Protein AF-V4YK24-F1 (afdb_monomer_lite)

Radius of gyration: 26.86 Å; chains: 1; bounding box: 65×41×71 Å

Secondary structure (DSSP, 8-state):
----------HHHHHHHHHT--S---HHHHHHHHHHGGGSS-----------S---HHHHHHHHHHHHS-S-THHHHHHHHHHHHHHHHHHHHS-EEHHHIIIIITTT--TT---SS-HHHHHIIIIIHHHHHHHHHHHSSSPPP-TTSEE-

pLDDT: mean 78.57, std 19.94, range [42.34, 97.5]

Foldseek 3Di:
DDDDDDDDDDPVVVVVVVVPDDDDDDPVVVVVCVVVVVPDDDDDDDDPPPVPPQQPLLNLLVVLLVVQADDDDPLSVLLSVLLVQVVVVCVVVVKDALVRSLVPRCVPRLSPQPDDPCSSCVSCPRRRLVSLVSSCVRRVPKDHQDPVRMID

Sequence (152 aa):
MRMSITISVSDEVANELSERKEQDDSHNDVIQRLLDDRQTTDEPDRDMVEDTGEASLADIVDTVADDELPGSGAKLEARREALHAVVEYLQTEGTASRADFTEDVYPDHKAGYTNGEDPAYSWWSNAMCPALGTVAERSGDIQKADTSGDWS

Structure (mmCIF, N/CA/C/O backbone):
data_AF-V4YK24-F1
#
_entry.id   AF-V4YK24-F1
#
loop_
_atom_site.group_PDB
_atom_site.id
_atom_site.type_symbol
_atom_site.label_atom_id
_atom_site.label_alt_id
_atom_site.label_comp_id
_atom_site.label_asym_id
_atom_site.label_entity_id
_atom_site.label_seq_id
_atom_site.pdbx_PDB_ins_code
_atom_site.Cartn_x
_atom_site.Cartn_y
_atom_site.Cartn_z
_atom_site.occupancy
_atom_site.B_iso_or_equiv
_atom_site.auth_seq_id
_atom_site.auth_comp_id
_atom_site.auth_asym_id
_atom_site.auth_atom_id
_atom_site.pdbx_PDB_model_num
ATOM 1 N N . MET A 1 1 ? -14.061 29.215 -49.440 1.00 42.34 1 MET A N 1
ATOM 2 C CA . MET A 1 1 ? -14.124 27.858 -50.026 1.00 42.34 1 MET A CA 1
ATOM 3 C C . MET A 1 1 ? -14.673 26.920 -48.960 1.00 42.34 1 MET A C 1
ATOM 5 O O . MET A 1 1 ? -14.011 26.761 -47.947 1.00 42.34 1 MET A O 1
ATOM 9 N N . ARG A 1 2 ? -15.896 26.394 -49.113 1.00 48.22 2 ARG A N 1
ATOM 10 C CA . ARG A 1 2 ? -16.436 25.320 -48.256 1.00 48.22 2 ARG A CA 1
ATOM 11 C C . ARG A 1 2 ? -16.374 24.030 -49.078 1.00 48.22 2 ARG A C 1
ATOM 13 O O . ARG A 1 2 ? -16.889 24.021 -50.190 1.00 48.22 2 ARG A O 1
ATOM 20 N N . MET A 1 3 ? -15.676 23.011 -48.582 1.00 50.69 3 MET A N 1
ATOM 21 C CA . MET A 1 3 ? -15.570 21.702 -49.234 1.00 50.69 3 MET A CA 1
ATOM 22 C C . MET A 1 3 ? -16.796 20.865 -48.863 1.00 50.69 3 MET A C 1
ATOM 24 O O . MET A 1 3 ? -16.994 20.548 -47.694 1.00 50.69 3 MET A O 1
ATOM 28 N N . SER A 1 4 ? -17.626 20.539 -49.850 1.00 44.72 4 SER A N 1
ATOM 29 C CA . SER A 1 4 ? -18.721 19.578 -49.709 1.00 44.72 4 SER A CA 1
ATOM 30 C C . SER A 1 4 ? -18.136 18.172 -49.829 1.00 44.72 4 SER A C 1
ATOM 32 O O . SER A 1 4 ? -17.669 17.799 -50.904 1.00 44.72 4 SER A O 1
ATOM 34 N N . ILE A 1 5 ? -18.116 17.407 -48.737 1.00 46.97 5 ILE A N 1
ATOM 35 C CA . ILE A 1 5 ? -17.719 15.997 -48.773 1.00 46.97 5 ILE A CA 1
ATOM 36 C C . ILE A 1 5 ? -18.927 15.184 -49.259 1.00 46.97 5 ILE A C 1
ATOM 38 O O . ILE A 1 5 ? -19.947 15.089 -48.581 1.00 46.97 5 ILE A O 1
ATOM 42 N N . THR A 1 6 ? -18.863 14.669 -50.485 1.00 52.69 6 THR A N 1
ATOM 43 C CA . THR A 1 6 ? -19.917 13.814 -51.046 1.00 52.69 6 THR A CA 1
ATOM 44 C C . THR A 1 6 ? -19.530 12.367 -50.789 1.00 52.69 6 THR A C 1
ATOM 46 O O . THR A 1 6 ? -18.643 11.826 -51.446 1.00 52.69 6 THR A O 1
ATOM 49 N N . ILE A 1 7 ? -20.157 11.755 -49.789 1.00 58.41 7 ILE A N 1
ATOM 50 C CA . ILE A 1 7 ? -19.948 10.347 -49.455 1.00 58.41 7 ILE A CA 1
ATOM 51 C C . ILE A 1 7 ? -20.954 9.548 -50.284 1.00 58.41 7 ILE A C 1
ATOM 53 O O . ILE A 1 7 ? -22.155 9.798 -50.206 1.00 58.41 7 ILE A O 1
ATOM 57 N N . SER A 1 8 ? -20.463 8.638 -51.126 1.00 53.41 8 SER A N 1
ATOM 58 C CA . SER A 1 8 ? -21.325 7.735 -51.894 1.00 53.41 8 SER A CA 1
ATOM 59 C C . SER A 1 8 ? -21.787 6.608 -50.979 1.00 53.41 8 SER A C 1
ATOM 61 O O . SER A 1 8 ? -20.964 5.881 -50.427 1.00 53.41 8 SER A O 1
ATOM 63 N N . VAL A 1 9 ? -23.097 6.508 -50.797 1.00 62.12 9 VAL A N 1
ATOM 64 C CA . VAL A 1 9 ? -23.762 5.506 -49.964 1.00 62.12 9 VAL A CA 1
ATOM 65 C C . VAL A 1 9 ? -24.433 4.490 -50.894 1.00 62.12 9 VAL A C 1
ATOM 67 O O . VAL A 1 9 ? -24.973 4.876 -51.928 1.00 62.12 9 VAL A O 1
ATOM 70 N N . SER A 1 10 ? -24.353 3.200 -50.559 1.00 52.00 10 SER A N 1
ATOM 71 C CA . SER A 1 10 ? -24.939 2.102 -51.343 1.00 52.00 10 SER A CA 1
ATOM 72 C C . SER A 1 10 ? -26.472 2.194 -51.410 1.00 52.00 10 SER A C 1
ATOM 74 O O . SER A 1 10 ? -27.101 2.605 -50.436 1.00 52.00 10 SER A O 1
ATOM 76 N N . ASP A 1 11 ? -27.072 1.765 -52.528 1.00 57.19 11 ASP A N 1
ATOM 77 C CA . ASP A 1 11 ? -28.520 1.866 -52.817 1.00 57.19 11 ASP A CA 1
ATOM 78 C C . ASP A 1 11 ? -29.424 1.285 -51.708 1.00 57.19 11 ASP A C 1
ATOM 80 O O . ASP A 1 11 ? -30.472 1.845 -51.408 1.00 57.19 11 ASP A O 1
ATOM 84 N N . GLU A 1 12 ? -28.988 0.219 -51.029 1.00 55.88 12 GLU A N 1
ATOM 85 C CA . GLU A 1 12 ? -29.715 -0.405 -49.909 1.00 55.88 12 GLU A CA 1
ATOM 86 C C . GLU A 1 12 ? -29.854 0.538 -48.698 1.00 55.88 12 GLU A C 1
ATOM 88 O O . GLU A 1 12 ? -30.920 0.647 -48.096 1.00 55.88 12 GLU A O 1
ATOM 93 N N . VAL A 1 13 ? -28.810 1.321 -48.413 1.00 59.56 13 VAL A N 1
ATOM 94 C CA . VAL A 1 13 ? -28.788 2.298 -47.313 1.00 59.56 13 VAL A CA 1
ATOM 95 C C . VAL A 1 13 ? -29.554 3.572 -47.701 1.00 59.56 13 VAL A C 1
ATOM 97 O O . VAL A 1 13 ? -30.167 4.220 -46.853 1.00 59.56 13 VAL A O 1
ATOM 100 N N . ALA A 1 14 ? -29.577 3.924 -48.991 1.00 59.31 14 ALA A N 1
ATOM 101 C CA . ALA A 1 14 ? -30.422 5.002 -49.507 1.00 59.31 14 ALA A CA 1
ATOM 102 C C . ALA A 1 14 ? -31.921 4.633 -49.481 1.00 59.31 14 ALA A C 1
ATOM 104 O O . ALA A 1 14 ? -32.767 5.505 -49.246 1.00 59.31 14 ALA A O 1
ATOM 105 N N . ASN A 1 15 ? -32.246 3.348 -49.670 1.00 53.31 15 ASN A N 1
ATOM 106 C CA . ASN A 1 15 ? -33.606 2.825 -49.571 1.00 53.31 15 ASN A CA 1
ATOM 107 C C . ASN A 1 15 ? -34.088 2.784 -48.109 1.00 53.31 15 ASN A C 1
ATOM 109 O O . ASN A 1 15 ? -35.155 3.323 -47.820 1.00 53.31 15 ASN A O 1
ATOM 113 N N . GLU A 1 16 ? -33.260 2.316 -47.165 1.00 55.41 16 GLU A N 1
ATOM 114 C CA . GLU A 1 16 ? -33.564 2.382 -45.720 1.00 55.41 16 GLU A CA 1
ATOM 115 C C . GLU A 1 16 ? -33.789 3.821 -45.213 1.00 55.41 16 GLU A C 1
ATOM 117 O O . GLU A 1 16 ? -34.631 4.063 -44.344 1.00 55.41 16 GLU A O 1
ATOM 122 N N . LEU A 1 17 ? -33.066 4.799 -45.773 1.00 49.72 17 LEU A N 1
ATOM 123 C CA . LEU A 1 17 ? -33.240 6.223 -45.460 1.00 49.72 17 LEU A CA 1
ATOM 124 C C . LEU A 1 17 ? -34.555 6.807 -45.999 1.00 49.72 17 LEU A C 1
ATOM 126 O O . LEU A 1 17 ? -35.051 7.795 -45.454 1.00 49.72 17 LEU A O 1
ATOM 130 N N . SER A 1 18 ? -35.119 6.217 -47.054 1.00 53.50 18 SER A N 1
ATOM 131 C CA . SER A 1 18 ? -36.381 6.663 -47.658 1.00 53.50 18 SER A CA 1
ATOM 132 C C . SER A 1 18 ? -37.608 6.053 -46.971 1.00 53.50 18 SER A C 1
ATOM 134 O O . SER A 1 18 ? -38.651 6.702 -46.913 1.00 53.50 18 SER A O 1
ATOM 136 N N . GLU A 1 19 ? -37.480 4.855 -46.397 1.00 56.25 19 GLU A N 1
ATOM 137 C CA . GLU A 1 19 ? -38.572 4.143 -45.712 1.00 56.25 19 GLU A CA 1
ATOM 138 C C . GLU A 1 19 ? -38.823 4.630 -44.273 1.00 56.25 19 GLU A C 1
ATOM 140 O O . GLU A 1 19 ? -39.886 4.391 -43.712 1.00 56.25 19 GLU A O 1
ATOM 145 N N . ARG A 1 20 ? -37.890 5.384 -43.679 1.00 49.19 20 ARG A N 1
ATOM 146 C CA . ARG A 1 20 ? -38.026 5.981 -42.334 1.00 49.19 20 ARG A CA 1
ATOM 147 C C . ARG A 1 20 ? -38.586 7.408 -42.320 1.00 49.19 20 ARG A C 1
ATOM 149 O O . ARG A 1 20 ? -38.425 8.124 -41.334 1.00 49.19 20 ARG A O 1
ATOM 156 N N . LYS A 1 21 ? -39.229 7.853 -43.402 1.00 53.69 21 LYS A N 1
ATOM 157 C CA . LYS A 1 21 ? -39.792 9.206 -43.503 1.00 53.69 21 LYS A CA 1
ATOM 158 C C . LYS A 1 21 ? -41.321 9.213 -43.377 1.00 53.69 21 LYS A C 1
ATOM 160 O O . LYS A 1 21 ? -42.016 9.615 -44.303 1.00 53.69 21 LYS A O 1
ATOM 165 N N . GLU A 1 22 ? -41.822 8.838 -42.204 1.00 50.41 22 GLU A N 1
ATOM 166 C CA . GLU A 1 22 ? -43.123 9.296 -41.686 1.00 50.41 22 GLU A CA 1
ATOM 167 C C . GLU A 1 22 ? -42.823 10.459 -40.732 1.00 50.41 22 GLU A C 1
ATOM 169 O O . GLU A 1 22 ? -42.149 10.304 -39.725 1.00 50.41 22 GLU A O 1
ATOM 174 N N . GLN A 1 23 ? -42.903 11.689 -41.228 1.00 48.03 23 GLN A N 1
ATOM 175 C CA . GLN A 1 23 ? -44.078 12.557 -41.138 1.00 48.03 23 GLN A CA 1
ATOM 176 C C . GLN A 1 23 ? -44.326 13.026 -39.695 1.00 48.03 23 GLN A C 1
ATOM 178 O O . GLN A 1 23 ? -45.133 12.472 -38.968 1.00 48.03 23 GLN A O 1
ATOM 183 N N . ASP A 1 24 ? -43.642 14.130 -39.378 1.00 51.44 24 ASP A N 1
ATOM 184 C CA . ASP A 1 24 ? -43.974 15.082 -38.312 1.00 51.44 24 ASP A CA 1
ATOM 185 C C . ASP A 1 24 ? -43.656 14.694 -36.862 1.00 51.44 24 ASP A C 1
ATOM 187 O O . ASP A 1 24 ? -44.434 14.967 -35.958 1.00 51.44 24 ASP A O 1
ATOM 191 N N . ASP A 1 25 ? -42.446 14.185 -36.623 1.00 49.00 25 ASP A N 1
ATOM 192 C CA . ASP A 1 25 ? -41.850 14.235 -35.288 1.00 49.00 25 ASP A CA 1
ATOM 193 C C . ASP A 1 25 ? -40.472 14.903 -35.342 1.00 49.00 25 ASP A C 1
ATOM 195 O O . ASP A 1 25 ? -39.590 14.553 -36.136 1.00 49.00 25 ASP A O 1
ATOM 199 N N . SER A 1 26 ? -40.302 15.956 -34.541 1.00 50.50 26 SER A N 1
ATOM 200 C CA . SER A 1 26 ? -39.030 16.665 -34.442 1.00 50.50 26 SER A CA 1
ATOM 201 C C . SER A 1 26 ? -38.003 15.720 -33.832 1.00 50.50 26 SER A C 1
ATOM 203 O O . SER A 1 26 ? -38.281 15.060 -32.837 1.00 50.50 26 SER A O 1
ATOM 205 N N . HIS A 1 27 ? -36.780 15.702 -34.368 1.00 51.00 27 HIS A N 1
ATOM 206 C CA . HIS A 1 27 ? -35.685 14.870 -33.847 1.00 51.00 27 HIS A CA 1
ATOM 207 C C . HIS A 1 27 ? -35.448 15.058 -32.336 1.00 51.00 27 HIS A C 1
ATOM 209 O O . HIS A 1 27 ? -34.860 14.196 -31.698 1.00 51.00 27 HIS A O 1
ATOM 215 N N . ASN A 1 28 ? -35.901 16.174 -31.760 1.00 47.59 28 ASN A N 1
ATOM 216 C CA . ASN A 1 28 ? -35.814 16.445 -30.330 1.00 47.59 28 ASN A CA 1
ATOM 217 C C . ASN A 1 28 ? -36.835 15.637 -29.495 1.00 47.59 28 ASN A C 1
ATOM 219 O O . ASN A 1 28 ? -36.501 15.189 -28.403 1.00 47.59 28 ASN A O 1
ATOM 223 N N . ASP A 1 29 ? -38.034 15.374 -30.020 1.00 57.22 29 ASP A N 1
ATOM 224 C CA . ASP A 1 29 ? -39.100 14.666 -29.292 1.00 57.22 29 ASP A CA 1
ATOM 225 C C . ASP A 1 29 ? -38.817 13.158 -29.204 1.00 57.22 29 ASP A C 1
ATOM 227 O O . ASP A 1 29 ? -38.910 12.550 -28.141 1.00 57.22 29 ASP A O 1
ATOM 231 N N . VAL A 1 30 ? -38.287 12.575 -30.287 1.00 55.19 30 VAL A N 1
ATOM 232 C CA . VAL A 1 30 ? -37.804 11.183 -30.300 1.00 55.19 30 VAL A CA 1
ATOM 233 C C . VAL A 1 30 ? -36.616 10.989 -29.348 1.00 55.19 30 VAL A C 1
ATOM 235 O O . VAL A 1 30 ? -36.510 9.942 -28.710 1.00 55.19 30 VAL A O 1
ATOM 238 N N . ILE A 1 31 ? -35.738 11.994 -29.206 1.00 59.16 31 ILE A N 1
ATOM 239 C CA . ILE A 1 31 ? -34.625 11.949 -28.242 1.00 59.16 31 ILE A CA 1
ATOM 240 C C . ILE A 1 31 ? -35.149 12.002 -26.801 1.00 59.16 31 ILE A C 1
ATOM 242 O O . ILE A 1 31 ? -34.676 11.228 -25.973 1.00 59.16 31 ILE A O 1
ATOM 246 N N . GLN A 1 32 ? -36.137 12.850 -26.498 1.00 55.81 32 GLN A N 1
ATOM 247 C CA . GLN A 1 32 ? -36.756 12.897 -25.167 1.00 55.81 32 GLN A CA 1
ATOM 248 C C . GLN A 1 32 ? -37.531 11.606 -24.855 1.00 55.81 32 GLN A C 1
ATOM 250 O O . GLN A 1 32 ? -37.388 11.058 -23.766 1.00 55.81 32 GLN A O 1
ATOM 255 N N . ARG A 1 33 ? -38.252 11.037 -25.828 1.00 58.91 33 ARG A N 1
ATOM 256 C CA . ARG A 1 33 ? -38.995 9.783 -25.646 1.00 58.91 33 ARG A CA 1
ATOM 257 C C . ARG A 1 33 ? -38.090 8.561 -25.461 1.00 58.91 33 ARG A C 1
ATOM 259 O O . ARG A 1 33 ? -38.417 7.687 -24.671 1.00 58.91 33 ARG A O 1
ATOM 266 N N . LEU A 1 34 ? -36.939 8.493 -26.135 1.00 55.47 34 LEU A N 1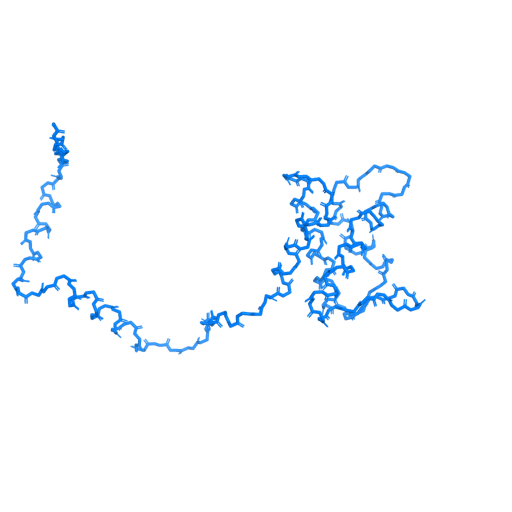
ATOM 267 C CA . LEU A 1 34 ? -35.950 7.421 -25.923 1.00 55.47 34 LEU A CA 1
ATOM 268 C C . LEU A 1 34 ? -35.198 7.535 -24.591 1.00 55.47 34 LEU A C 1
ATOM 270 O O . LEU A 1 34 ? -34.607 6.547 -24.154 1.00 55.47 34 LEU A O 1
ATOM 274 N N . LEU A 1 35 ? -35.178 8.720 -23.979 1.00 56.88 35 LEU A N 1
ATOM 275 C CA . LEU A 1 35 ? -34.633 8.920 -22.638 1.00 56.88 35 LEU A CA 1
ATOM 276 C C . LEU A 1 35 ? -35.651 8.519 -21.557 1.00 56.88 35 LEU A C 1
ATOM 278 O O . LEU A 1 35 ? -35.245 7.930 -20.561 1.00 56.88 35 LEU A O 1
ATOM 282 N N . ASP A 1 36 ? -36.945 8.754 -21.790 1.00 53.44 36 ASP A N 1
ATOM 283 C CA . ASP A 1 36 ? -38.034 8.444 -20.847 1.00 53.44 36 ASP A CA 1
ATOM 284 C C . ASP A 1 36 ? -38.450 6.950 -20.875 1.00 53.44 36 ASP A C 1
ATOM 286 O O . ASP A 1 36 ? -38.594 6.311 -19.836 1.00 53.44 36 ASP A O 1
ATOM 290 N N . ASP A 1 37 ? -38.528 6.325 -22.059 1.00 49.59 37 ASP A N 1
ATOM 291 C CA . ASP A 1 37 ? -39.008 4.935 -22.239 1.00 49.59 37 ASP A CA 1
ATOM 292 C C . ASP A 1 37 ? -37.997 3.856 -21.787 1.00 49.59 37 ASP A C 1
ATOM 294 O O . ASP A 1 37 ? -38.327 2.679 -21.673 1.00 49.59 37 ASP A O 1
ATOM 298 N N . ARG A 1 38 ? -36.753 4.239 -21.469 1.00 52.38 38 ARG A N 1
ATOM 299 C CA . ARG A 1 38 ? -35.741 3.319 -20.911 1.00 52.38 38 ARG A CA 1
ATOM 300 C C . ARG A 1 38 ? -35.814 3.180 -19.389 1.00 52.38 38 ARG A C 1
ATOM 302 O O . ARG A 1 38 ? -35.054 2.394 -18.832 1.00 52.38 38 ARG A O 1
ATOM 309 N N . GLN A 1 39 ? -36.700 3.917 -18.715 1.00 53.62 39 GLN A N 1
ATOM 310 C CA . GLN A 1 39 ? -36.800 3.924 -17.252 1.00 53.62 39 GLN A CA 1
ATOM 311 C C . GLN A 1 39 ? -37.917 3.049 -16.671 1.00 53.62 39 GLN A C 1
ATOM 313 O O . GLN A 1 39 ? -38.242 3.185 -15.494 1.00 53.62 39 GLN A O 1
ATOM 318 N N . THR A 1 40 ? -38.518 2.114 -17.413 1.00 52.28 40 THR A N 1
ATOM 319 C CA . THR A 1 40 ? -39.477 1.194 -16.782 1.00 52.28 40 THR A CA 1
ATOM 320 C C . THR A 1 40 ? -39.423 -0.222 -17.341 1.00 52.28 40 THR A C 1
ATOM 322 O O . THR A 1 40 ? -39.853 -0.490 -18.459 1.00 52.28 40 THR A O 1
ATOM 325 N N . THR A 1 41 ? -39.028 -1.129 -16.439 1.00 47.91 41 THR A N 1
ATOM 326 C CA . THR A 1 41 ? -39.155 -2.600 -16.453 1.00 47.91 41 THR A CA 1
ATOM 327 C C . THR A 1 41 ? -37.901 -3.373 -16.870 1.00 47.91 41 THR A C 1
ATOM 329 O O . THR A 1 41 ? -37.808 -3.858 -17.992 1.00 47.91 41 THR A O 1
ATOM 332 N N . ASP A 1 42 ? -36.946 -3.515 -15.945 1.00 42.66 42 ASP A N 1
ATOM 333 C CA . ASP A 1 42 ? -36.729 -4.758 -15.172 1.00 42.66 42 ASP A CA 1
ATOM 334 C C . ASP A 1 42 ? -35.596 -4.502 -14.150 1.00 42.66 42 ASP A C 1
ATOM 336 O O . ASP A 1 42 ? -34.454 -4.249 -14.523 1.00 42.66 42 ASP A O 1
ATOM 340 N N . GLU A 1 43 ? -35.923 -4.485 -12.860 1.00 55.62 43 GLU A N 1
ATOM 341 C CA . GLU A 1 43 ? -34.956 -4.461 -11.748 1.00 55.62 43 GLU A CA 1
ATOM 342 C C . GLU A 1 43 ? -34.654 -5.918 -11.328 1.00 55.62 43 GLU A C 1
ATOM 344 O O . GLU A 1 43 ? -35.573 -6.739 -11.412 1.00 55.62 43 GLU A O 1
ATOM 349 N N . PRO A 1 44 ? -33.448 -6.270 -10.817 1.00 52.47 44 PRO A N 1
ATOM 350 C CA . PRO A 1 44 ? -32.734 -5.446 -9.839 1.00 52.47 44 PRO A CA 1
ATOM 351 C C . PRO A 1 44 ? -31.197 -5.373 -9.964 1.00 52.47 44 PRO A C 1
ATOM 353 O O . PRO A 1 44 ? -30.536 -6.243 -10.525 1.00 52.47 44 PRO A O 1
ATOM 356 N N . ASP A 1 45 ? -30.659 -4.341 -9.310 1.00 47.38 45 ASP A N 1
ATOM 357 C CA . ASP A 1 45 ? -29.333 -4.314 -8.678 1.00 47.38 45 ASP A CA 1
ATOM 358 C C . ASP A 1 45 ? -28.105 -4.283 -9.610 1.00 47.38 45 ASP A C 1
ATOM 360 O O . ASP A 1 45 ? -27.464 -5.295 -9.896 1.00 47.38 45 ASP A O 1
ATOM 364 N N . ARG A 1 46 ? -27.742 -3.080 -10.072 1.00 52.69 46 ARG A N 1
ATOM 365 C CA . ARG A 1 46 ? -26.344 -2.724 -10.368 1.00 52.69 46 ARG A CA 1
ATOM 366 C C . ARG A 1 46 ? -26.191 -1.212 -10.427 1.00 52.69 46 ARG A C 1
ATOM 368 O O . ARG A 1 46 ? -26.379 -0.599 -11.474 1.00 52.69 46 ARG A O 1
ATOM 375 N N . ASP A 1 47 ? -25.905 -0.661 -9.253 1.00 48.88 47 ASP A N 1
ATOM 376 C CA . ASP A 1 47 ? -25.183 0.585 -9.012 1.00 48.88 47 ASP A CA 1
ATOM 377 C C . ASP A 1 47 ? -25.253 1.631 -10.126 1.00 48.88 47 ASP A C 1
ATOM 379 O O . ASP A 1 47 ? -24.324 1.850 -10.905 1.00 48.88 47 ASP A O 1
ATOM 383 N N . MET A 1 48 ? -26.351 2.381 -10.109 1.00 45.97 48 MET A N 1
ATOM 384 C CA . MET A 1 48 ? -26.221 3.815 -10.302 1.00 45.97 48 MET A CA 1
ATOM 385 C C . MET A 1 48 ? -25.430 4.355 -9.103 1.00 45.97 48 MET A C 1
ATOM 387 O O . MET A 1 48 ? -26.024 4.758 -8.107 1.00 45.97 48 MET A O 1
ATOM 391 N N . VAL A 1 49 ? -24.095 4.350 -9.171 1.00 54.38 49 VAL A N 1
ATOM 392 C CA . VAL A 1 49 ? -23.323 5.248 -8.309 1.00 54.38 49 VAL A CA 1
ATOM 393 C C . VAL A 1 49 ? -23.475 6.648 -8.878 1.00 54.38 49 VAL A C 1
ATOM 395 O O . VAL A 1 49 ? -22.733 7.111 -9.744 1.00 54.38 49 VAL A O 1
ATOM 398 N N . GLU A 1 50 ? -24.508 7.327 -8.397 1.00 47.66 50 GLU A N 1
ATOM 399 C CA . GLU A 1 50 ? -24.413 8.757 -8.169 1.00 47.66 50 GLU A CA 1
ATOM 400 C C . GLU A 1 50 ? -23.207 8.966 -7.239 1.00 47.66 50 GLU A C 1
ATOM 402 O O . GLU A 1 50 ? -23.336 8.871 -6.019 1.00 47.66 50 GLU A O 1
ATOM 407 N N . ASP A 1 51 ? -22.017 9.155 -7.828 1.00 46.09 51 ASP A N 1
ATOM 408 C CA . ASP A 1 51 ? -20.777 9.481 -7.121 1.00 46.09 51 ASP A CA 1
ATOM 409 C C . ASP A 1 51 ? -20.971 10.823 -6.418 1.00 46.09 51 ASP A C 1
ATOM 411 O O . ASP A 1 51 ? -20.761 11.920 -6.941 1.00 46.09 51 ASP A O 1
ATOM 415 N N . THR A 1 52 ? -21.504 10.715 -5.214 1.00 46.69 52 THR A N 1
ATOM 416 C CA . THR A 1 52 ? -21.641 11.797 -4.264 1.00 46.69 52 THR A CA 1
ATOM 417 C C . THR A 1 52 ? -20.267 12.000 -3.642 1.00 46.69 52 THR A C 1
ATOM 419 O O . THR A 1 52 ? -20.064 11.661 -2.489 1.00 46.69 52 THR A O 1
ATOM 422 N N . GLY A 1 53 ? -19.313 12.522 -4.417 1.00 51.09 53 GLY A N 1
ATOM 423 C CA . GLY A 1 53 ? -18.148 13.274 -3.941 1.00 51.09 53 GLY A CA 1
ATOM 424 C C . GLY A 1 53 ? -17.317 12.677 -2.800 1.00 51.09 53 GLY A C 1
ATOM 425 O O . GLY A 1 53 ? -16.750 13.453 -2.030 1.00 51.09 53 GLY A O 1
ATOM 426 N N . GLU A 1 54 ? -17.226 11.355 -2.688 1.00 58.16 54 GLU A N 1
ATOM 427 C CA . GLU A 1 54 ? -16.368 10.672 -1.721 1.00 58.16 54 GLU A CA 1
ATOM 428 C C . GLU A 1 54 ? -15.497 9.689 -2.506 1.00 58.16 54 GLU A C 1
ATOM 430 O O . GLU A 1 54 ? -15.978 8.692 -3.039 1.00 58.16 54 GLU A O 1
ATOM 435 N N . ALA A 1 55 ? -14.219 10.038 -2.673 1.00 72.69 55 ALA A N 1
ATOM 436 C CA . ALA A 1 55 ? -13.274 9.225 -3.427 1.00 72.69 55 ALA A CA 1
ATOM 437 C C . ALA A 1 55 ? -13.205 7.817 -2.818 1.00 72.69 55 ALA A C 1
ATOM 439 O O . ALA A 1 55 ? -12.868 7.662 -1.645 1.00 72.69 55 ALA A O 1
ATOM 440 N N . SER A 1 56 ? -13.515 6.792 -3.616 1.00 88.44 56 SER A N 1
ATOM 441 C CA . SER A 1 56 ? -13.384 5.396 -3.191 1.00 88.44 56 SER A CA 1
ATOM 442 C C . SER A 1 56 ? -11.944 5.095 -2.757 1.00 88.44 56 SER A C 1
ATOM 444 O O . SER A 1 56 ? -10.999 5.647 -3.322 1.00 88.44 56 SER A O 1
ATOM 446 N N . LEU A 1 57 ? -11.746 4.158 -1.823 1.00 89.06 57 LEU A N 1
ATOM 447 C CA . LEU A 1 57 ? -10.413 3.704 -1.402 1.00 89.06 57 LEU A CA 1
ATOM 448 C C . LEU A 1 57 ? -9.511 3.355 -2.600 1.00 89.06 57 LEU A C 1
ATOM 450 O O . LEU A 1 57 ? -8.327 3.678 -2.593 1.00 89.06 57 LEU A O 1
ATOM 454 N N . ALA A 1 58 ? -10.068 2.762 -3.660 1.00 90.50 58 ALA A N 1
ATOM 455 C CA . ALA A 1 58 ? -9.321 2.459 -4.879 1.00 90.50 58 ALA A CA 1
ATOM 456 C C . ALA A 1 58 ? -8.840 3.718 -5.634 1.00 90.50 58 ALA A C 1
ATOM 458 O O . ALA A 1 58 ? -7.718 3.724 -6.137 1.00 90.50 58 ALA A O 1
ATOM 459 N N . ASP A 1 59 ? -9.647 4.782 -5.683 1.00 94.06 59 ASP A N 1
ATOM 460 C CA . ASP A 1 59 ? -9.274 6.076 -6.281 1.00 94.06 59 ASP A CA 1
ATOM 461 C C . ASP A 1 59 ? -8.198 6.788 -5.447 1.00 94.06 59 ASP A C 1
ATOM 463 O O . ASP A 1 59 ? -7.218 7.318 -5.980 1.00 94.06 59 ASP A O 1
ATOM 467 N N . ILE A 1 60 ? -8.320 6.706 -4.119 1.00 95.00 60 ILE A N 1
ATOM 468 C CA . ILE A 1 60 ? -7.304 7.203 -3.188 1.00 95.00 60 ILE A CA 1
ATOM 469 C C . ILE A 1 60 ? -5.985 6.463 -3.410 1.00 95.00 60 ILE A C 1
ATOM 471 O O . ILE A 1 60 ? -4.938 7.104 -3.483 1.00 95.00 60 ILE A O 1
ATOM 475 N N . VAL A 1 61 ? -6.016 5.136 -3.549 1.00 95.56 61 VAL A N 1
ATOM 476 C CA . VAL A 1 61 ? -4.823 4.327 -3.835 1.00 95.56 61 VAL A CA 1
ATOM 477 C C . VAL A 1 61 ? -4.188 4.719 -5.171 1.00 95.56 61 VAL A C 1
ATOM 479 O O . VAL A 1 61 ? -2.969 4.871 -5.212 1.00 95.56 61 VAL A O 1
ATOM 482 N N . ASP A 1 62 ? -4.965 4.941 -6.236 1.00 94.81 62 ASP A N 1
ATOM 483 C CA . ASP A 1 62 ? -4.433 5.383 -7.538 1.00 94.81 62 ASP A CA 1
ATOM 484 C C . ASP A 1 62 ? -3.769 6.766 -7.440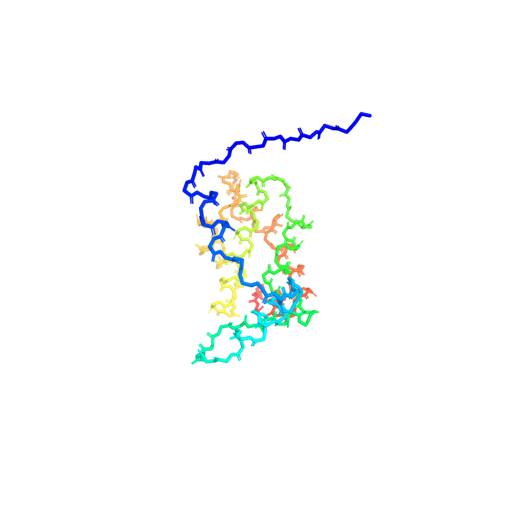 1.00 94.81 62 ASP A C 1
ATOM 486 O O . ASP A 1 62 ? -2.622 6.947 -7.864 1.00 94.81 62 ASP A O 1
ATOM 490 N N . THR A 1 63 ? -4.451 7.708 -6.784 1.00 95.88 63 THR A N 1
ATOM 491 C CA . THR A 1 63 ? -3.956 9.071 -6.559 1.00 95.88 63 THR A CA 1
ATOM 492 C C . THR A 1 63 ? -2.682 9.070 -5.717 1.00 95.88 63 THR A C 1
ATOM 494 O O . THR A 1 63 ? -1.724 9.777 -6.021 1.00 95.88 63 THR A O 1
ATOM 497 N N . VAL A 1 64 ? -2.642 8.274 -4.647 1.00 95.50 64 VAL A N 1
ATOM 498 C CA . VAL A 1 64 ? -1.451 8.136 -3.800 1.00 95.50 64 VAL A CA 1
ATOM 499 C C . VAL A 1 64 ? -0.331 7.421 -4.544 1.00 95.50 64 VAL A C 1
ATOM 501 O O . VAL A 1 64 ? 0.831 7.783 -4.384 1.00 95.50 64 VAL A O 1
ATOM 504 N N . ALA A 1 65 ? -0.654 6.440 -5.384 1.00 94.06 65 ALA A N 1
ATOM 505 C CA . ALA A 1 65 ? 0.339 5.771 -6.202 1.00 94.06 65 ALA A CA 1
ATOM 506 C C . ALA A 1 65 ? 1.050 6.753 -7.142 1.00 94.06 65 ALA A C 1
ATOM 508 O O . ALA A 1 65 ? 2.265 6.666 -7.275 1.00 94.06 65 ALA A O 1
ATOM 509 N N . ASP A 1 66 ? 0.324 7.683 -7.765 1.00 93.44 66 ASP A N 1
ATOM 510 C CA . ASP A 1 66 ? 0.912 8.709 -8.639 1.00 93.44 66 ASP A CA 1
ATOM 511 C C . ASP A 1 66 ? 1.806 9.715 -7.884 1.00 93.44 66 ASP A C 1
ATOM 513 O O . ASP A 1 66 ? 2.855 10.109 -8.390 1.00 93.44 66 ASP A O 1
ATOM 517 N N . ASP A 1 67 ? 1.415 10.083 -6.661 1.00 93.56 67 ASP A N 1
ATOM 518 C CA . ASP A 1 67 ? 2.081 11.100 -5.830 1.00 93.56 67 ASP A CA 1
ATOM 519 C C . ASP A 1 67 ? 3.322 10.553 -5.095 1.00 93.56 67 ASP A C 1
ATOM 521 O O . ASP A 1 67 ? 4.386 11.175 -5.087 1.00 93.56 67 ASP A O 1
ATOM 525 N N . GLU A 1 68 ? 3.209 9.355 -4.511 1.00 93.31 68 GLU A N 1
ATOM 526 C CA . GLU A 1 68 ? 4.186 8.819 -3.555 1.00 93.31 68 GLU A CA 1
ATOM 527 C C . GLU A 1 68 ? 5.104 7.746 -4.152 1.00 93.31 68 GLU A C 1
ATOM 529 O O . GLU A 1 68 ? 6.246 7.580 -3.703 1.00 93.31 68 GLU A O 1
ATOM 534 N N . LEU A 1 69 ? 4.636 6.968 -5.139 1.00 92.50 69 LEU A N 1
ATOM 535 C CA . LEU A 1 69 ? 5.430 5.849 -5.641 1.00 92.50 69 LEU A CA 1
ATOM 536 C C . LEU A 1 69 ? 6.493 6.346 -6.623 1.00 92.50 69 LEU A C 1
ATOM 538 O O . LEU A 1 69 ? 6.201 7.048 -7.590 1.00 92.50 69 LEU A O 1
ATOM 542 N N . PRO A 1 70 ? 7.759 5.932 -6.450 1.00 87.94 70 PRO A N 1
ATOM 543 C CA . PRO A 1 70 ? 8.807 6.398 -7.336 1.00 87.94 70 PRO A CA 1
ATOM 544 C C . PRO A 1 70 ? 8.618 5.869 -8.768 1.00 87.94 70 PRO A C 1
ATOM 546 O O . PRO A 1 70 ? 8.063 4.792 -8.999 1.00 87.94 70 PRO A O 1
ATOM 549 N N . GLY A 1 71 ? 9.242 6.539 -9.734 1.00 89.44 71 GLY A N 1
ATOM 550 C CA . GLY A 1 71 ? 9.323 6.067 -11.119 1.00 89.44 71 GLY A CA 1
ATOM 551 C C . GLY A 1 71 ? 8.198 6.581 -12.017 1.00 89.44 71 GLY A C 1
ATOM 552 O O . GLY A 1 71 ? 7.485 7.514 -11.680 1.00 89.44 71 GLY A O 1
ATOM 553 N N . SER A 1 72 ? 8.112 6.032 -13.230 1.00 89.50 72 SER A N 1
ATOM 554 C CA . SER A 1 72 ? 7.133 6.447 -14.246 1.00 89.50 72 SER A CA 1
ATOM 555 C C . SER A 1 72 ? 6.870 5.312 -15.240 1.00 89.50 72 SER A C 1
ATOM 557 O O . SER A 1 72 ? 7.683 4.384 -15.358 1.00 89.50 72 SER A O 1
ATOM 559 N N . GLY A 1 73 ? 5.759 5.405 -15.976 1.00 93.00 73 GLY A N 1
ATOM 560 C CA . GLY A 1 73 ? 5.340 4.407 -16.969 1.00 93.00 73 GLY A CA 1
ATOM 561 C C . GLY A 1 73 ? 5.158 3.021 -16.346 1.00 93.00 73 GLY A C 1
ATOM 562 O O . GLY A 1 73 ? 4.765 2.917 -15.190 1.00 93.00 73 GLY A O 1
ATOM 563 N N . ALA A 1 74 ? 5.568 1.970 -17.059 1.00 91.69 74 ALA A N 1
ATOM 564 C CA . ALA A 1 74 ? 5.393 0.578 -16.626 1.00 91.69 74 ALA A CA 1
ATOM 565 C C . ALA A 1 74 ? 5.944 0.254 -15.220 1.00 91.69 74 ALA A C 1
ATOM 567 O O . ALA A 1 74 ? 5.467 -0.662 -14.557 1.00 91.69 74 ALA A O 1
ATOM 568 N N . LYS A 1 75 ? 6.958 0.991 -14.739 1.00 90.81 75 LYS A N 1
ATOM 569 C CA . LYS A 1 75 ? 7.460 0.815 -13.365 1.00 90.81 75 LYS A CA 1
ATOM 570 C C . LYS A 1 75 ? 6.493 1.363 -12.322 1.00 90.81 75 LYS A C 1
ATOM 572 O O . LYS A 1 75 ? 6.378 0.768 -11.258 1.00 90.81 75 LYS A O 1
ATOM 577 N N . LEU A 1 76 ? 5.873 2.505 -12.610 1.00 93.31 76 LEU A N 1
ATOM 578 C CA . LEU A 1 76 ? 4.877 3.114 -11.738 1.00 93.31 76 LEU A CA 1
ATOM 579 C C . LEU A 1 76 ? 3.611 2.257 -11.714 1.00 93.31 76 LEU A C 1
ATOM 581 O O . LEU A 1 76 ? 3.107 1.974 -10.637 1.00 93.31 76 LEU A O 1
ATOM 585 N N . GLU A 1 77 ? 3.181 1.751 -12.872 1.00 94.06 77 GLU A N 1
ATOM 586 C CA . GLU A 1 77 ? 2.035 0.837 -12.978 1.00 94.06 77 GLU A CA 1
ATOM 587 C C . GLU A 1 77 ? 2.236 -0.416 -12.111 1.00 94.06 77 GLU A C 1
ATOM 589 O O . GLU A 1 77 ? 1.428 -0.683 -11.229 1.00 94.06 77 GLU A O 1
ATOM 594 N N . ALA A 1 78 ? 3.381 -1.097 -12.227 1.00 94.94 78 ALA A N 1
ATOM 595 C CA . ALA A 1 78 ? 3.671 -2.271 -11.397 1.00 94.94 78 ALA A CA 1
ATOM 596 C C . ALA A 1 78 ? 3.743 -1.963 -9.885 1.00 94.94 78 ALA A C 1
ATOM 598 O O . ALA A 1 78 ? 3.521 -2.839 -9.050 1.00 94.94 78 ALA A O 1
ATOM 599 N N . ARG A 1 79 ? 4.102 -0.728 -9.509 1.00 95.88 79 ARG A N 1
ATOM 600 C CA . ARG A 1 79 ? 4.122 -0.271 -8.107 1.00 95.88 79 ARG A CA 1
ATOM 601 C C . ARG A 1 79 ? 2.722 0.036 -7.607 1.00 95.88 79 ARG A C 1
ATOM 603 O O . ARG A 1 79 ? 2.410 -0.327 -6.478 1.00 95.88 79 ARG A O 1
ATOM 610 N N . ARG A 1 80 ? 1.890 0.646 -8.446 1.00 96.56 80 ARG A N 1
ATOM 611 C CA . ARG A 1 80 ? 0.472 0.865 -8.176 1.00 96.56 80 ARG A CA 1
ATOM 612 C C . ARG A 1 80 ? -0.239 -0.464 -7.951 1.00 96.56 80 ARG A C 1
ATOM 614 O O . ARG A 1 80 ? -0.898 -0.620 -6.932 1.00 96.56 80 ARG A O 1
ATOM 621 N N . GLU A 1 81 ? -0.031 -1.442 -8.831 1.00 96.62 81 GLU A N 1
ATOM 622 C CA . GLU A 1 81 ? -0.586 -2.794 -8.667 1.00 96.62 81 GLU A CA 1
ATOM 623 C C . GLU A 1 81 ? -0.149 -3.437 -7.344 1.00 96.62 81 GLU A C 1
ATOM 625 O O . GLU A 1 81 ? -0.959 -4.054 -6.658 1.00 96.62 81 GLU A O 1
ATOM 630 N N . ALA A 1 82 ? 1.111 -3.252 -6.941 1.00 97.44 82 ALA A N 1
ATOM 631 C CA . ALA A 1 82 ? 1.586 -3.736 -5.649 1.00 97.44 82 ALA A CA 1
ATOM 632 C C . ALA A 1 82 ? 0.926 -3.026 -4.459 1.00 97.44 82 ALA A C 1
ATOM 634 O O . ALA A 1 82 ? 0.602 -3.682 -3.473 1.00 97.44 82 ALA A O 1
ATOM 635 N N . LEU A 1 83 ? 0.693 -1.714 -4.548 1.00 97.38 83 LEU A N 1
ATOM 636 C CA . LEU A 1 83 ? -0.009 -0.972 -3.502 1.00 97.38 83 LEU A CA 1
ATOM 637 C C . LEU A 1 83 ? -1.470 -1.425 -3.377 1.00 97.38 83 LEU A C 1
ATOM 639 O O . LEU A 1 83 ? -1.947 -1.613 -2.261 1.00 97.38 83 LEU A O 1
ATOM 643 N N . HIS A 1 84 ? -2.152 -1.670 -4.501 1.00 97.12 84 HIS A N 1
ATOM 644 C CA . HIS A 1 84 ? -3.488 -2.270 -4.486 1.00 97.12 84 HIS A CA 1
ATOM 645 C C . HIS A 1 84 ? -3.484 -3.633 -3.797 1.00 97.12 84 HIS A C 1
ATOM 647 O O . HIS A 1 84 ? -4.321 -3.859 -2.931 1.00 97.12 84 HIS A O 1
ATOM 653 N N . ALA A 1 85 ? -2.524 -4.504 -4.114 1.00 97.50 85 ALA A N 1
ATOM 654 C CA . ALA A 1 85 ? -2.427 -5.821 -3.490 1.00 97.50 85 ALA A CA 1
ATOM 655 C C . ALA A 1 85 ? -2.173 -5.741 -1.973 1.00 97.50 85 ALA A C 1
ATOM 657 O O . ALA A 1 85 ? -2.749 -6.510 -1.213 1.00 97.50 85 ALA A O 1
ATOM 658 N N . VAL A 1 86 ? -1.366 -4.779 -1.509 1.00 97.06 86 VAL A N 1
ATOM 659 C CA . VAL A 1 86 ? -1.152 -4.528 -0.071 1.00 97.06 86 VAL A CA 1
ATOM 660 C C . VAL A 1 86 ? -2.452 -4.103 0.619 1.00 97.06 86 VAL A C 1
ATOM 662 O O . VAL A 1 86 ? -2.783 -4.622 1.683 1.00 97.06 86 VAL A O 1
ATOM 665 N N . VAL A 1 87 ? -3.202 -3.178 0.017 1.00 95.94 87 VAL A N 1
ATOM 666 C CA . VAL A 1 87 ? -4.474 -2.686 0.571 1.00 95.94 87 VAL A CA 1
ATOM 667 C C . VAL A 1 87 ? -5.566 -3.759 0.518 1.00 95.94 87 VAL A C 1
ATOM 669 O O . VAL A 1 87 ? -6.360 -3.877 1.447 1.00 95.94 87 VAL A O 1
ATOM 672 N N . GLU A 1 88 ? -5.613 -4.570 -0.536 1.00 95.81 88 GLU A N 1
ATOM 673 C CA . GLU A 1 88 ? -6.530 -5.710 -0.657 1.00 95.81 88 GLU A CA 1
ATOM 674 C C . GLU A 1 88 ? -6.219 -6.802 0.374 1.00 95.81 88 GLU A C 1
ATOM 676 O O . GLU A 1 88 ? -7.131 -7.307 1.033 1.00 95.81 88 GLU A O 1
ATOM 681 N N . TYR A 1 89 ? -4.935 -7.121 0.567 1.00 94.94 89 TYR A N 1
ATOM 682 C CA . TYR A 1 89 ? -4.490 -8.056 1.598 1.00 94.94 89 TYR A CA 1
ATOM 683 C C . TYR A 1 89 ? -4.926 -7.581 2.985 1.00 94.94 89 TYR A C 1
ATOM 685 O O . TYR A 1 89 ? -5.511 -8.345 3.748 1.00 94.94 89 TYR A O 1
ATOM 693 N N . LEU A 1 90 ? -4.730 -6.294 3.283 1.00 94.31 90 LEU A N 1
ATOM 694 C CA . LEU A 1 90 ? -5.122 -5.722 4.567 1.00 94.31 90 LEU A CA 1
ATOM 695 C C . LEU A 1 90 ? -6.645 -5.715 4.774 1.00 94.31 90 LEU A C 1
ATOM 697 O O . LEU A 1 90 ? -7.104 -6.030 5.865 1.00 94.31 90 LEU A O 1
ATOM 701 N N . GLN A 1 91 ? -7.436 -5.438 3.735 1.00 92.94 91 GLN A N 1
ATOM 702 C CA . GLN A 1 91 ? -8.900 -5.550 3.811 1.00 92.94 91 GLN A CA 1
ATOM 703 C C . GLN A 1 91 ? -9.375 -6.995 4.027 1.00 92.94 91 GLN A C 1
ATOM 705 O O . GLN A 1 91 ? -10.419 -7.213 4.641 1.00 92.94 91 GLN A O 1
ATOM 710 N N . THR A 1 92 ? -8.625 -7.976 3.520 1.00 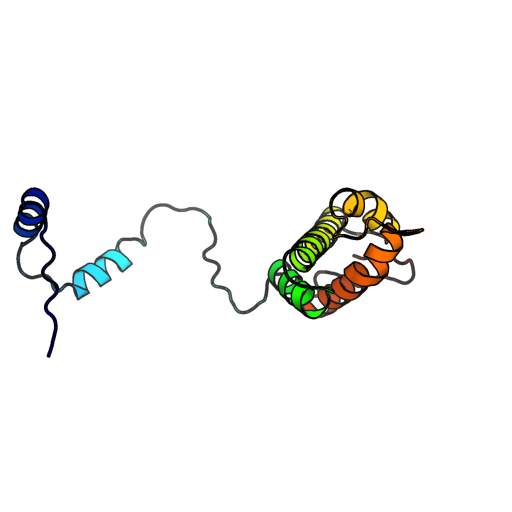93.25 92 THR A N 1
ATOM 711 C CA . THR A 1 92 ? -8.969 -9.400 3.627 1.00 93.25 92 THR A CA 1
ATOM 712 C C . THR A 1 92 ? -8.611 -9.969 4.999 1.00 93.25 92 THR A C 1
ATOM 714 O O . THR A 1 92 ? -9.447 -10.615 5.630 1.00 93.25 92 THR A O 1
ATOM 717 N N . GLU A 1 93 ? -7.395 -9.708 5.478 1.00 92.12 93 GLU A N 1
ATOM 718 C CA . GLU A 1 93 ? -6.894 -10.224 6.759 1.00 92.12 93 GLU A CA 1
ATOM 719 C C . GLU A 1 93 ? -7.328 -9.356 7.954 1.00 92.12 93 GLU A C 1
ATOM 721 O O . GLU A 1 93 ? -7.379 -9.821 9.094 1.00 92.12 93 GLU A O 1
ATOM 726 N N . GLY A 1 94 ? -7.655 -8.084 7.714 1.00 92.25 94 GLY A N 1
ATOM 727 C CA . GLY A 1 94 ? -8.048 -7.088 8.716 1.00 92.25 94 GLY A CA 1
ATOM 728 C C . GLY A 1 94 ? -6.886 -6.526 9.539 1.00 92.25 94 GLY A C 1
ATOM 729 O O . GLY A 1 94 ? -6.987 -5.439 10.099 1.00 92.25 94 GLY A O 1
ATOM 730 N N . THR A 1 95 ? -5.768 -7.240 9.640 1.00 92.75 95 THR A N 1
ATOM 731 C CA . THR A 1 95 ? -4.536 -6.749 10.264 1.00 92.75 95 THR A CA 1
ATOM 732 C C . THR A 1 95 ? -3.343 -7.429 9.616 1.00 92.75 95 THR A C 1
ATOM 734 O O . THR A 1 95 ? -3.377 -8.636 9.393 1.00 92.75 95 THR A O 1
ATOM 737 N N . ALA A 1 96 ? -2.283 -6.675 9.332 1.00 95.00 96 ALA A N 1
ATOM 738 C CA . ALA A 1 96 ? -1.075 -7.232 8.737 1.00 95.00 96 ALA A CA 1
ATOM 739 C C . ALA A 1 96 ? 0.180 -6.480 9.177 1.00 95.00 96 ALA A C 1
ATOM 741 O O . ALA A 1 96 ? 0.218 -5.245 9.236 1.00 95.00 96 ALA A O 1
ATOM 742 N N . SER A 1 97 ? 1.239 -7.230 9.450 1.00 94.94 97 SER A N 1
ATOM 743 C CA . SER A 1 97 ? 2.556 -6.684 9.732 1.00 94.94 97 SER A CA 1
ATOM 744 C C . SER A 1 97 ? 3.363 -6.533 8.445 1.00 94.94 97 SER A C 1
ATOM 746 O O . SER A 1 97 ? 3.057 -7.087 7.387 1.00 94.94 97 SER A O 1
ATOM 748 N N . ARG A 1 98 ? 4.492 -5.826 8.544 1.00 94.19 98 ARG A N 1
ATOM 749 C CA . ARG A 1 98 ? 5.489 -5.80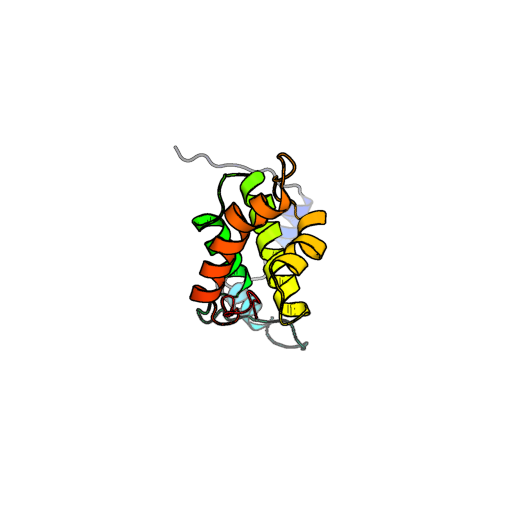1 7.467 1.00 94.19 98 ARG A CA 1
ATOM 750 C C . ARG A 1 98 ? 5.868 -7.213 6.990 1.00 94.19 98 ARG A C 1
ATOM 752 O O . ARG A 1 98 ? 6.115 -7.376 5.797 1.00 94.19 98 ARG A O 1
ATOM 759 N N . ALA A 1 99 ? 6.014 -8.172 7.909 1.00 94.56 99 ALA A N 1
ATOM 760 C CA . ALA A 1 99 ? 6.457 -9.520 7.564 1.00 94.56 99 ALA A CA 1
ATOM 761 C C . ALA A 1 99 ? 5.438 -10.189 6.638 1.00 94.56 99 ALA A C 1
ATOM 763 O O . ALA A 1 99 ? 5.821 -10.607 5.547 1.00 94.56 99 ALA A O 1
ATOM 764 N N . ASP A 1 100 ? 4.156 -10.115 7.001 1.00 95.94 100 ASP A N 1
ATOM 765 C CA . ASP A 1 100 ? 3.034 -10.648 6.224 1.00 95.94 100 ASP A CA 1
ATOM 766 C C . ASP A 1 100 ? 3.023 -10.069 4.801 1.00 95.94 100 ASP A C 1
ATOM 768 O O . ASP A 1 100 ? 3.064 -10.801 3.816 1.00 95.94 100 ASP A O 1
ATOM 772 N N . PHE A 1 101 ? 3.145 -8.744 4.652 1.00 95.62 101 PHE A N 1
ATOM 773 C CA . PHE A 1 101 ? 3.225 -8.130 3.319 1.00 95.62 101 PHE A CA 1
ATOM 774 C C . PHE A 1 101 ? 4.428 -8.617 2.497 1.00 95.62 101 PHE A C 1
ATOM 776 O O . PHE A 1 101 ? 4.339 -8.780 1.277 1.00 95.62 101 PHE A O 1
ATOM 783 N N . THR A 1 102 ? 5.580 -8.831 3.136 1.00 94.81 102 THR A N 1
ATOM 784 C CA . THR A 1 102 ? 6.772 -9.329 2.436 1.00 94.81 102 THR A CA 1
ATOM 785 C C . THR A 1 102 ? 6.729 -10.826 2.126 1.00 94.81 102 THR A C 1
ATOM 787 O O . THR A 1 102 ? 7.427 -11.258 1.206 1.00 94.81 102 THR A O 1
ATOM 790 N N . GLU A 1 103 ? 5.944 -11.607 2.863 1.00 95.38 103 GLU A N 1
ATOM 791 C CA . GLU A 1 103 ? 5.804 -13.053 2.678 1.00 95.38 103 GLU A CA 1
ATOM 792 C C . GLU A 1 103 ? 4.673 -13.401 1.705 1.00 95.38 103 GLU A C 1
ATOM 794 O O . GLU A 1 103 ? 4.878 -14.266 0.856 1.00 95.38 103 GLU A O 1
ATOM 799 N N . ASP A 1 104 ? 3.545 -12.690 1.757 1.00 96.06 104 ASP A N 1
ATOM 800 C CA . ASP A 1 104 ? 2.344 -13.014 0.978 1.00 96.06 104 ASP A CA 1
ATOM 801 C C . ASP A 1 104 ? 2.135 -12.122 -0.254 1.00 96.06 104 ASP A C 1
ATOM 803 O O . ASP A 1 104 ? 1.687 -12.604 -1.290 1.00 96.06 104 ASP A O 1
ATOM 807 N N . VAL A 1 105 ? 2.483 -10.829 -0.194 1.00 96.88 105 VAL A N 1
ATOM 808 C CA . VAL A 1 105 ? 2.200 -9.889 -1.302 1.00 96.88 105 VAL A CA 1
ATOM 809 C C . VAL A 1 105 ? 3.411 -9.697 -2.212 1.00 96.88 105 VAL A C 1
ATOM 811 O O . VAL A 1 105 ? 3.313 -9.732 -3.442 1.00 96.88 105 VAL A O 1
ATOM 814 N N . TYR A 1 106 ? 4.590 -9.499 -1.624 1.00 95.81 106 TYR A N 1
ATOM 815 C CA . TYR A 1 106 ? 5.817 -9.233 -2.376 1.00 95.81 106 TYR A CA 1
ATOM 816 C C . TYR A 1 106 ? 6.192 -10.314 -3.415 1.00 95.81 106 TYR A C 1
ATOM 818 O O . TYR A 1 106 ? 6.652 -9.926 -4.495 1.00 95.81 106 TYR A O 1
ATOM 826 N N . PRO A 1 107 ? 6.038 -11.637 -3.176 1.00 96.31 107 PRO A N 1
ATOM 827 C CA . PRO A 1 107 ? 6.419 -12.654 -4.160 1.00 96.31 107 PRO A CA 1
ATOM 828 C C . PRO A 1 107 ? 5.733 -12.485 -5.518 1.00 96.31 107 PRO A C 1
ATOM 830 O O . PRO A 1 107 ? 6.393 -12.683 -6.548 1.00 96.31 107 PRO A O 1
ATOM 833 N N . ASP A 1 108 ? 4.477 -12.050 -5.523 1.00 96.06 108 ASP A N 1
ATOM 834 C CA . ASP A 1 108 ? 3.669 -11.829 -6.723 1.00 96.06 108 ASP A CA 1
ATOM 835 C C . ASP A 1 108 ? 3.744 -10.371 -7.206 1.00 96.06 108 ASP A C 1
ATOM 837 O O . ASP A 1 108 ? 3.819 -10.118 -8.410 1.00 96.06 108 ASP A O 1
ATOM 841 N N . HIS A 1 109 ? 3.889 -9.409 -6.289 1.00 95.94 109 HIS A N 1
ATOM 842 C CA . HIS A 1 109 ? 3.878 -7.971 -6.583 1.00 95.94 109 HIS A CA 1
ATOM 843 C C . HIS A 1 109 ? 5.216 -7.268 -6.293 1.00 95.94 109 HIS A C 1
ATOM 845 O O . HIS A 1 109 ? 5.300 -6.247 -5.606 1.00 95.94 109 HIS A O 1
ATOM 851 N N . LYS A 1 110 ? 6.303 -7.778 -6.886 1.00 92.94 110 LYS A N 1
ATOM 852 C CA . LYS A 1 110 ? 7.679 -7.286 -6.645 1.00 92.94 110 LYS A CA 1
ATOM 853 C C . LYS A 1 110 ? 7.936 -5.834 -7.068 1.00 92.94 110 LYS A C 1
ATOM 855 O O . LYS A 1 110 ? 8.925 -5.239 -6.644 1.00 92.94 110 LYS A O 1
ATOM 860 N N . ALA A 1 111 ? 7.123 -5.272 -7.964 1.00 92.50 111 ALA A N 1
ATOM 861 C CA . ALA A 1 111 ? 7.192 -3.867 -8.387 1.00 92.50 111 ALA A CA 1
ATOM 862 C C . ALA A 1 111 ? 8.586 -3.364 -8.851 1.00 92.50 111 ALA A C 1
ATOM 864 O O . ALA A 1 111 ? 8.978 -2.208 -8.640 1.00 92.50 111 ALA A O 1
ATOM 865 N N . GLY A 1 112 ? 9.371 -4.256 -9.468 1.00 89.75 112 GLY A N 1
ATOM 866 C CA . GLY A 1 112 ? 10.732 -3.979 -9.945 1.00 89.75 112 GLY A CA 1
ATOM 867 C C . GLY A 1 112 ? 11.832 -4.038 -8.875 1.00 89.75 112 GLY A C 1
ATOM 868 O O . GLY A 1 112 ? 12.990 -3.764 -9.188 1.00 89.75 112 GLY A O 1
ATOM 869 N N . TYR A 1 113 ? 11.506 -4.413 -7.639 1.00 90.94 113 TYR A N 1
ATOM 870 C CA . TYR A 1 113 ? 12.469 -4.666 -6.569 1.00 90.94 113 TYR A CA 1
ATOM 871 C C . TYR A 1 113 ? 12.873 -6.141 -6.591 1.00 90.94 113 TYR A C 1
ATOM 873 O O . TYR A 1 113 ? 12.339 -6.959 -5.860 1.00 90.94 113 TYR A O 1
ATOM 881 N N . THR A 1 114 ? 13.795 -6.505 -7.482 1.00 91.38 114 THR A N 1
ATOM 882 C CA . THR A 1 114 ? 14.255 -7.900 -7.660 1.00 91.38 114 THR A CA 1
ATOM 883 C C . THR A 1 114 ? 15.738 -8.096 -7.363 1.00 91.38 114 THR A C 1
ATOM 885 O O . THR A 1 114 ? 16.247 -9.211 -7.432 1.00 91.38 114 THR A O 1
ATOM 888 N N . ASN A 1 115 ? 16.457 -7.012 -7.082 1.00 87.56 115 ASN A N 1
ATOM 889 C CA . ASN A 1 115 ? 17.910 -6.993 -6.979 1.00 87.56 115 ASN A CA 1
ATOM 890 C C . ASN A 1 115 ? 18.345 -6.335 -5.666 1.00 87.56 115 ASN A C 1
ATOM 892 O O . ASN A 1 115 ? 17.676 -5.425 -5.181 1.00 87.56 115 ASN A O 1
ATOM 896 N N . GLY A 1 116 ? 19.494 -6.762 -5.140 1.00 86.19 116 GLY A N 1
ATOM 897 C CA . GLY A 1 116 ? 20.067 -6.266 -3.887 1.00 86.19 116 GLY A CA 1
ATOM 898 C C . GLY A 1 116 ? 20.225 -7.371 -2.844 1.00 86.19 116 GLY A C 1
ATOM 899 O O . GLY A 1 116 ? 19.889 -8.524 -3.105 1.00 86.19 116 GLY A O 1
ATOM 900 N N . GLU A 1 117 ? 20.760 -7.002 -1.681 1.00 85.12 117 GLU A N 1
ATOM 901 C CA . GLU A 1 117 ? 20.905 -7.909 -0.533 1.00 85.12 117 GLU A CA 1
ATOM 902 C C . GLU A 1 117 ? 19.544 -8.257 0.082 1.00 85.12 117 GLU A C 1
ATOM 904 O O . GLU A 1 117 ? 19.313 -9.414 0.416 1.00 85.12 117 GLU A O 1
ATOM 909 N N . ASP A 1 118 ? 18.631 -7.279 0.156 1.00 90.94 118 ASP A N 1
ATOM 910 C CA . ASP A 1 118 ? 17.281 -7.468 0.694 1.00 90.94 118 ASP A CA 1
ATOM 911 C C . ASP A 1 118 ? 16.230 -6.692 -0.135 1.00 90.94 118 ASP A C 1
ATOM 913 O O . ASP A 1 118 ? 15.898 -5.527 0.144 1.00 90.94 118 ASP A O 1
ATOM 917 N N . PRO A 1 119 ? 15.754 -7.285 -1.247 1.00 91.56 119 PRO A N 1
ATOM 918 C CA . PRO A 1 119 ? 14.843 -6.606 -2.162 1.00 91.56 119 PRO A CA 1
ATOM 919 C C . PRO A 1 119 ? 13.434 -6.429 -1.572 1.00 91.56 119 PRO A C 1
ATOM 921 O O . PRO A 1 119 ? 12.802 -5.411 -1.851 1.00 91.56 11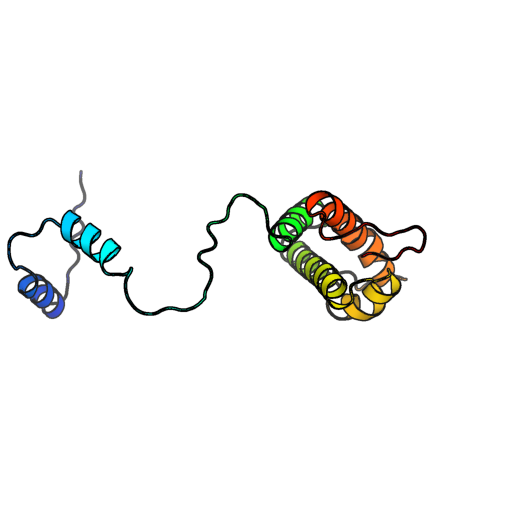9 PRO A O 1
ATOM 924 N N . ALA A 1 120 ? 12.981 -7.335 -0.698 1.00 93.06 120 ALA A N 1
ATOM 925 C CA . ALA A 1 120 ? 11.694 -7.227 -0.008 1.00 93.06 120 ALA A CA 1
ATOM 926 C C . ALA A 1 120 ? 11.687 -6.074 1.010 1.00 93.06 120 ALA A C 1
ATOM 928 O O . ALA A 1 120 ? 10.756 -5.265 1.026 1.00 93.06 120 ALA A O 1
ATOM 929 N N . TYR A 1 121 ? 12.755 -5.921 1.808 1.00 93.31 121 TYR A N 1
ATOM 930 C CA . TYR A 1 121 ? 12.928 -4.738 2.658 1.00 93.31 121 TYR A CA 1
ATOM 931 C C . TYR A 1 121 ? 12.902 -3.449 1.830 1.00 93.31 121 TYR A C 1
ATOM 933 O O . TYR A 1 121 ? 12.229 -2.483 2.190 1.00 93.31 121 TYR A O 1
ATOM 941 N N . SER A 1 122 ? 13.620 -3.436 0.705 1.00 94.12 122 SER A N 1
ATOM 942 C CA . SER A 1 122 ? 13.718 -2.256 -0.158 1.00 94.12 122 SER A CA 1
ATOM 943 C C . SER A 1 122 ? 12.381 -1.896 -0.809 1.00 94.12 122 SER A C 1
ATOM 945 O O . SER A 1 122 ? 12.062 -0.713 -0.900 1.00 94.12 122 SER A O 1
ATOM 947 N N . TRP A 1 123 ? 11.603 -2.888 -1.234 1.00 96.12 123 TRP A N 1
ATOM 948 C CA . TRP A 1 123 ? 10.243 -2.721 -1.748 1.00 96.12 123 TRP A CA 1
ATOM 949 C C . TRP A 1 123 ? 9.324 -2.084 -0.705 1.00 96.12 123 TRP A C 1
ATOM 951 O O . TRP A 1 123 ? 8.699 -1.054 -0.966 1.00 96.12 123 TRP A O 1
ATOM 961 N N . TRP A 1 124 ? 9.318 -2.645 0.505 1.00 95.38 124 TRP A N 1
ATOM 962 C CA . TRP A 1 124 ? 8.485 -2.155 1.595 1.00 95.38 124 TRP A CA 1
ATOM 963 C C . TRP A 1 124 ? 8.872 -0.731 2.002 1.00 95.38 124 TRP A C 1
ATOM 965 O O . TRP A 1 124 ? 8.043 0.173 1.996 1.00 95.38 124 TRP A O 1
ATOM 975 N N . SER A 1 125 ? 10.148 -0.510 2.322 1.00 93.94 125 SER A N 1
ATOM 976 C CA . SER A 1 125 ? 10.610 0.754 2.898 1.00 93.94 125 SER A CA 1
ATOM 977 C C . SER A 1 125 ? 10.600 1.918 1.908 1.00 93.94 125 SER A C 1
ATOM 979 O O . SER A 1 125 ? 10.424 3.051 2.342 1.00 93.94 125 SER A O 1
ATOM 981 N N . ASN A 1 126 ? 10.842 1.674 0.614 1.00 92.69 126 ASN A N 1
ATOM 982 C CA . ASN A 1 126 ? 10.976 2.757 -0.370 1.00 92.69 126 ASN A CA 1
ATOM 983 C C . ASN A 1 126 ? 9.704 3.032 -1.176 1.00 92.69 126 ASN A C 1
ATOM 985 O O . ASN A 1 126 ? 9.674 4.031 -1.887 1.00 92.69 126 ASN A O 1
ATOM 989 N N . ALA A 1 127 ? 8.716 2.136 -1.153 1.00 94.19 127 ALA A N 1
ATOM 990 C CA . ALA A 1 127 ? 7.517 2.282 -1.972 1.00 94.19 127 ALA A CA 1
ATOM 991 C C . ALA A 1 127 ? 6.242 2.037 -1.162 1.00 94.19 127 ALA A C 1
ATOM 993 O O . ALA A 1 127 ? 5.436 2.949 -1.027 1.00 94.19 127 ALA A O 1
ATOM 994 N N . MET A 1 128 ? 6.074 0.847 -0.580 1.00 95.88 128 MET A N 1
ATOM 995 C CA . MET A 1 128 ? 4.784 0.479 0.020 1.00 95.88 128 MET A CA 1
ATOM 996 C C . MET A 1 128 ? 4.491 1.213 1.327 1.00 95.88 128 MET A C 1
ATOM 998 O O . MET A 1 128 ? 3.425 1.789 1.467 1.00 95.88 128 MET A O 1
ATOM 1002 N N . CYS A 1 129 ? 5.432 1.236 2.273 1.00 94.31 129 CYS A N 1
ATOM 1003 C CA . CYS A 1 129 ? 5.247 1.855 3.587 1.00 94.31 129 CYS A CA 1
ATOM 1004 C C . CYS A 1 129 ? 4.876 3.353 3.521 1.00 94.31 129 CYS A C 1
ATOM 1006 O O . CYS A 1 129 ? 3.884 3.728 4.150 1.00 94.31 129 CYS A O 1
ATOM 1008 N N . PRO A 1 130 ? 5.602 4.221 2.776 1.00 95.75 130 PRO A N 1
ATOM 1009 C CA . PRO A 1 130 ? 5.210 5.627 2.670 1.00 95.75 130 PRO A CA 1
ATOM 1010 C C . PRO A 1 130 ? 3.850 5.795 1.980 1.00 95.75 130 PRO A C 1
ATOM 1012 O O . PRO A 1 130 ? 2.982 6.474 2.523 1.00 95.75 130 PRO A O 1
ATOM 1015 N N . ALA A 1 131 ? 3.620 5.108 0.856 1.00 96.12 131 ALA A N 1
ATOM 1016 C CA . ALA A 1 131 ? 2.362 5.212 0.125 1.00 96.12 131 ALA A CA 1
ATOM 1017 C C . ALA A 1 131 ? 1.165 4.711 0.951 1.00 96.12 131 ALA A C 1
ATOM 1019 O O . ALA A 1 131 ? 0.155 5.399 1.048 1.00 96.12 131 ALA A O 1
ATOM 1020 N N . LEU A 1 132 ? 1.285 3.566 1.627 1.00 95.31 132 LEU A N 1
ATOM 1021 C CA . LEU A 1 132 ? 0.245 3.038 2.513 1.00 95.31 132 LEU A CA 1
ATOM 1022 C C . LEU A 1 132 ? -0.042 3.993 3.681 1.00 95.31 132 LEU A C 1
ATOM 1024 O O . LEU A 1 132 ? -1.195 4.179 4.063 1.00 95.31 132 LEU A O 1
ATOM 1028 N N . GLY A 1 133 ? 0.989 4.662 4.206 1.00 95.56 133 GLY A N 1
ATOM 1029 C CA . GL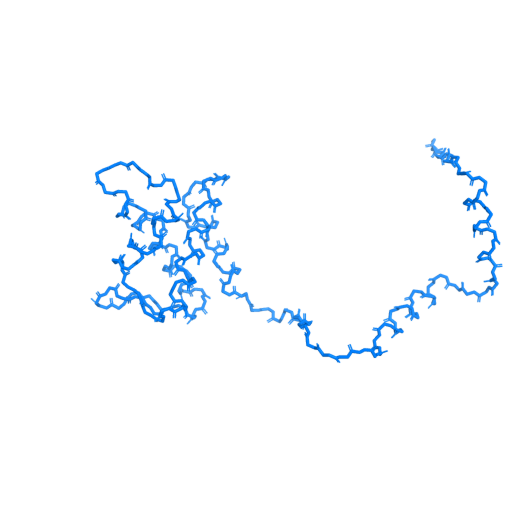Y A 1 133 ? 0.827 5.716 5.205 1.00 95.56 133 GLY A CA 1
ATOM 1030 C C . GLY A 1 133 ? -0.030 6.879 4.702 1.00 95.56 133 GLY A C 1
ATOM 1031 O O . GLY A 1 133 ? -0.918 7.333 5.424 1.00 95.56 133 GLY A O 1
ATOM 1032 N N . THR A 1 134 ? 0.194 7.318 3.466 1.00 96.00 134 THR A N 1
ATOM 1033 C CA . THR A 1 134 ? -0.586 8.387 2.832 1.00 96.00 134 THR A CA 1
ATOM 1034 C C . THR A 1 134 ? -2.012 7.929 2.499 1.00 96.00 134 THR A C 1
ATOM 1036 O O . THR A 1 134 ? -2.954 8.703 2.676 1.00 96.00 134 THR A O 1
ATOM 1039 N N . VAL A 1 135 ? -2.214 6.666 2.097 1.00 94.62 135 VAL A N 1
ATOM 1040 C CA . VAL A 1 135 ? -3.559 6.076 1.925 1.00 94.62 135 VAL A CA 1
ATOM 1041 C C . VAL A 1 135 ? -4.334 6.103 3.242 1.00 94.62 135 VAL A C 1
ATOM 1043 O O . VAL A 1 135 ? -5.483 6.546 3.257 1.00 94.62 135 VAL A O 1
ATOM 1046 N N . ALA A 1 136 ? -3.708 5.703 4.351 1.00 94.56 136 ALA A N 1
ATOM 1047 C CA . ALA A 1 136 ? -4.323 5.734 5.678 1.00 94.56 136 ALA A CA 1
ATOM 1048 C C . ALA A 1 136 ? -4.750 7.155 6.096 1.00 94.56 136 ALA A C 1
ATOM 1050 O O . ALA A 1 136 ? -5.807 7.349 6.689 1.00 94.56 136 ALA A O 1
ATOM 1051 N N . GLU A 1 137 ? -3.965 8.176 5.738 1.00 93.88 137 GLU A N 1
ATOM 1052 C CA . GLU A 1 137 ? -4.301 9.580 6.024 1.00 93.88 137 GLU A CA 1
ATOM 1053 C C . GLU A 1 137 ? -5.464 10.123 5.195 1.00 93.88 137 GLU A C 1
ATOM 1055 O O . GLU A 1 137 ? -6.150 11.040 5.648 1.00 93.88 137 GLU A O 1
ATOM 1060 N N . ARG A 1 138 ? -5.660 9.603 3.980 1.00 92.94 138 ARG A N 1
ATOM 1061 C CA . ARG A 1 138 ? -6.663 10.109 3.034 1.00 92.94 138 ARG A CA 1
ATOM 1062 C C . ARG A 1 138 ? -7.987 9.345 3.085 1.00 92.94 138 ARG A C 1
ATOM 1064 O O . ARG A 1 138 ? -9.015 9.965 2.848 1.00 92.94 138 ARG A O 1
ATOM 1071 N N . SER A 1 139 ? -7.960 8.043 3.376 1.00 89.81 139 SER A N 1
ATOM 1072 C CA . SER A 1 139 ? -9.153 7.178 3.373 1.00 89.81 139 SER A CA 1
ATOM 1073 C C . SER A 1 139 ? -9.851 7.098 4.729 1.00 89.81 139 SER A C 1
ATOM 1075 O O . SER A 1 139 ? -11.070 7.159 4.797 1.00 89.81 139 SER A O 1
ATOM 1077 N N . GLY A 1 140 ? -9.100 6.970 5.827 1.00 85.12 140 GLY A N 1
ATOM 1078 C CA . GLY A 1 140 ? -9.672 6.645 7.138 1.00 85.12 140 GLY A CA 1
ATOM 1079 C C . GLY A 1 140 ? -10.143 5.188 7.286 1.00 85.12 140 GLY A C 1
ATOM 1080 O O . GLY A 1 140 ? -10.326 4.750 8.420 1.00 85.12 140 GLY A O 1
ATOM 1081 N N . ASP A 1 141 ? -10.277 4.436 6.186 1.00 87.69 141 ASP A N 1
ATOM 1082 C CA . ASP A 1 141 ? -10.533 2.987 6.171 1.00 87.69 141 ASP A CA 1
ATOM 1083 C C . ASP A 1 141 ? -9.310 2.167 6.588 1.00 87.69 141 ASP A C 1
ATOM 1085 O O . ASP A 1 141 ? -9.456 1.100 7.173 1.00 87.69 141 ASP A O 1
ATOM 1089 N N . ILE A 1 142 ? -8.111 2.679 6.295 1.00 91.44 142 ILE A N 1
ATOM 1090 C CA . ILE A 1 142 ? -6.840 2.078 6.698 1.00 91.44 142 ILE A CA 1
ATOM 1091 C C . ILE A 1 142 ? -6.241 2.882 7.852 1.00 91.44 142 ILE A C 1
ATOM 1093 O O . ILE A 1 142 ? -6.132 4.110 7.803 1.00 91.44 142 ILE A O 1
ATOM 1097 N N . GLN A 1 143 ? -5.795 2.185 8.883 1.00 92.00 143 GLN A N 1
ATOM 1098 C CA . GLN A 1 143 ? -5.087 2.696 10.042 1.00 92.00 143 GLN A CA 1
ATOM 1099 C C . GLN A 1 143 ? -3.580 2.480 9.881 1.00 92.00 143 GLN A C 1
ATOM 1101 O O . GLN A 1 143 ? -3.094 1.415 9.493 1.00 92.00 143 GLN A O 1
ATOM 1106 N N . LYS A 1 144 ? -2.807 3.524 10.205 1.00 93.31 144 LYS A N 1
ATOM 1107 C CA . LYS A 1 144 ? -1.341 3.435 10.248 1.00 93.31 144 LYS A CA 1
ATOM 1108 C C . LYS A 1 144 ? -0.891 2.403 11.278 1.00 93.31 144 LYS A C 1
ATOM 1110 O O . LYS A 1 144 ? -1.566 2.194 12.280 1.00 93.31 144 LYS A O 1
ATOM 1115 N N . ALA A 1 145 ? 0.304 1.857 11.054 1.00 92.50 145 ALA A N 1
ATOM 1116 C CA . ALA A 1 145 ? 0.916 0.899 11.962 1.00 92.50 145 ALA A CA 1
ATOM 1117 C C . ALA A 1 145 ? 0.894 1.352 13.435 1.00 92.50 145 ALA A C 1
ATOM 1119 O O . ALA A 1 145 ? 1.353 2.458 13.747 1.00 92.50 145 ALA A O 1
ATOM 1120 N N . ASP A 1 146 ? 0.431 0.482 14.337 1.00 90.81 146 ASP A N 1
ATOM 1121 C CA . ASP A 1 146 ? 0.523 0.706 15.786 1.00 90.81 146 ASP A CA 1
ATOM 1122 C C . ASP A 1 146 ? 1.976 0.522 16.288 1.00 90.81 146 ASP A C 1
ATOM 1124 O O . ASP A 1 146 ? 2.909 0.226 15.538 1.00 90.81 146 ASP A O 1
ATOM 1128 N N . THR A 1 147 ? 2.190 0.665 17.594 1.00 88.88 147 THR A N 1
ATOM 1129 C CA . THR A 1 147 ? 3.450 0.416 18.304 1.00 88.88 147 THR A CA 1
ATOM 1130 C C . THR A 1 147 ? 4.051 -0.973 18.062 1.00 88.88 147 THR A C 1
ATOM 1132 O O . THR A 1 147 ? 5.270 -1.122 18.167 1.00 88.88 147 THR A O 1
ATOM 1135 N N . SER A 1 148 ? 3.228 -1.962 17.708 1.00 85.38 148 SER A N 1
ATOM 1136 C CA . SER A 1 148 ? 3.664 -3.313 17.327 1.00 85.38 148 SER A CA 1
ATOM 1137 C C . SER A 1 148 ? 4.162 -3.418 15.877 1.00 85.38 148 SER A C 1
ATOM 1139 O O . SER A 1 148 ? 4.875 -4.364 15.548 1.00 85.38 148 SER A O 1
ATOM 1141 N N . GLY A 1 149 ? 3.860 -2.434 15.022 1.00 89.00 149 GLY A N 1
ATOM 1142 C CA . GLY A 1 149 ? 4.180 -2.460 13.590 1.00 89.00 149 GLY A CA 1
ATOM 1143 C C . GLY A 1 149 ? 3.096 -3.084 12.703 1.00 89.00 149 GLY A C 1
ATOM 1144 O O . GLY A 1 149 ? 3.343 -3.283 11.511 1.00 89.00 149 GLY A O 1
ATOM 1145 N N . ASP A 1 150 ? 1.928 -3.374 13.275 1.00 93.75 150 ASP A N 1
ATOM 1146 C CA . ASP A 1 150 ? 0.761 -3.936 12.595 1.00 93.75 150 ASP A CA 1
ATOM 1147 C C . ASP A 1 150 ? -0.137 -2.832 12.036 1.00 93.75 150 ASP A C 1
ATOM 1149 O O . ASP A 1 150 ? -0.480 -1.891 12.756 1.00 93.75 150 ASP A O 1
ATOM 1153 N N . TRP A 1 151 ? -0.508 -2.964 10.765 1.00 95.00 151 TRP A N 1
ATOM 1154 C CA . TRP A 1 151 ? -1.483 -2.127 10.065 1.00 95.00 151 TRP A CA 1
ATOM 1155 C C . TRP A 1 151 ? -2.879 -2.725 10.209 1.00 95.00 151 TRP A C 1
ATOM 1157 O O . TRP A 1 151 ? -3.003 -3.941 10.364 1.00 95.00 151 TRP A O 1
ATOM 1167 N N . SER A 1 152 ? -3.924 -1.901 10.162 1.00 90.31 152 SER A N 1
ATOM 1168 C CA . SER A 1 152 ? -5.333 -2.323 10.280 1.00 90.31 152 SER A CA 1
ATOM 1169 C C . SER A 1 152 ? -6.250 -1.438 9.454 1.00 90.31 152 SER A C 1
ATOM 1171 O O . SER A 1 152 ? -5.720 -0.475 8.866 1.00 90.31 152 SER A O 1
#